Protein AF-A0A1B0G497-F1 (afdb_monomer)

Radius of gyration: 23.03 Å; Cα contacts (8 Å, |Δi|>4): 169; chains: 1; bounding box: 62×48×61 Å

InterPro domains:
  IPR000626 Ubiquitin-like domain [PF00240] (55-134)
  IPR000626 Ubiquitin-like domain [PS50053] (49-134)
  IPR029071 Ubiquitin-like domain superfamily [SSF54236] (41-139)
  IPR039869 Ubiquitin domain-containing protein 1/2 [PTHR13609] (2-134)

Foldseek 3Di:
DPQWDADPVRDTDGDDVCVVDDDPPPPPPPDDDPDPPVPPDPPCLADWAWAFEQEPVVRDTDTQIGGQQQFVLNSLVSVQVVVVVVCVVVVDPDPPRQDSVQKWKDDPNDTGDRGDGNNNVVDDHPDYIYIYGHSVVPPPDDPDPDDDDD

Solvent-accessible surface area (backbone atoms only — not comparable to full-atom values): 9583 Å² total; per-residue (Å²): 124,98,42,71,47,67,51,99,86,69,52,80,42,71,57,59,66,73,82,78,43,79,72,86,81,60,76,78,56,93,78,65,80,75,79,65,73,92,64,77,58,85,68,82,41,65,56,80,43,65,46,35,35,31,34,64,94,74,72,42,79,43,80,44,82,44,35,32,61,38,26,43,45,56,51,36,45,52,48,33,54,54,50,49,55,54,43,66,73,48,88,58,93,68,86,75,78,60,48,49,90,36,53,47,39,31,49,97,90,40,76,63,52,50,82,44,32,44,57,81,65,66,72,57,87,87,49,69,33,43,33,42,72,55,76,78,75,82,75,79,89,85,82,80,82,79,74,83,77,133

Mean predicted aligned error: 16.53 Å

Organism: Glossina morsitans morsitans (NCBI:txid37546)

Structure (mmCIF, N/CA/C/O backbone):
data_AF-A0A1B0G497-F1
#
_entry.id   AF-A0A1B0G497-F1
#
loop_
_atom_site.group_PDB
_atom_site.id
_atom_site.type_symbol
_atom_site.label_atom_id
_atom_site.label_alt_id
_atom_site.label_comp_id
_atom_site.label_asym_id
_atom_site.label_entity_id
_atom_site.label_seq_id
_atom_site.pdbx_PDB_ins_code
_atom_site.Cartn_x
_atom_site.Cartn_y
_atom_site.Cartn_z
_atom_site.occupancy
_atom_site.B_iso_or_equiv
_atom_site.auth_seq_id
_atom_site.auth_comp_id
_atom_site.auth_asym_id
_atom_site.auth_atom_id
_atom_site.pdbx_PDB_model_num
ATOM 1 N N . TYR A 1 1 ? 35.427 13.833 -10.762 1.00 54.28 1 TYR A N 1
ATOM 2 C CA . TYR A 1 1 ? 35.703 13.394 -9.381 1.00 54.28 1 TYR A CA 1
ATOM 3 C C . TYR A 1 1 ? 35.982 14.639 -8.552 1.00 54.28 1 TYR A C 1
ATOM 5 O O . TYR A 1 1 ? 36.843 15.408 -8.950 1.00 54.28 1 TYR A O 1
ATOM 13 N N . LEU A 1 2 ? 35.218 14.894 -7.481 1.00 61.81 2 LEU A N 1
ATOM 14 C CA . LEU A 1 2 ? 35.315 16.105 -6.639 1.00 61.81 2 LEU A CA 1
ATOM 15 C C . LEU A 1 2 ? 36.518 16.030 -5.674 1.00 61.81 2 LEU A C 1
ATOM 17 O O . LEU A 1 2 ? 36.391 16.225 -4.472 1.00 61.81 2 LEU A O 1
ATOM 21 N N . THR A 1 3 ? 37.671 15.609 -6.182 1.00 58.44 3 THR A N 1
ATOM 22 C CA . THR A 1 3 ? 38.881 15.329 -5.393 1.00 58.44 3 THR A CA 1
ATOM 23 C C . THR A 1 3 ? 39.981 16.352 -5.628 1.00 58.44 3 THR A C 1
ATOM 25 O O . THR A 1 3 ? 40.951 16.365 -4.877 1.00 58.44 3 THR A O 1
ATOM 28 N N . GLU A 1 4 ? 39.838 17.202 -6.645 1.00 68.50 4 GLU A N 1
ATOM 29 C CA . GLU A 1 4 ? 40.798 18.247 -6.990 1.00 68.50 4 GLU A CA 1
ATOM 30 C C . GLU A 1 4 ? 40.028 19.546 -7.230 1.00 68.50 4 GLU A C 1
ATOM 32 O O . GLU A 1 4 ? 39.323 19.686 -8.229 1.00 68.50 4 GLU A O 1
ATOM 37 N N . CYS A 1 5 ? 40.121 20.466 -6.272 1.00 72.38 5 CYS A N 1
ATOM 38 C CA . CYS A 1 5 ? 39.483 21.777 -6.335 1.00 72.38 5 CYS A CA 1
ATOM 39 C C . CYS A 1 5 ? 40.573 22.848 -6.313 1.00 72.38 5 CYS A C 1
ATOM 41 O O . CYS A 1 5 ? 41.507 22.746 -5.522 1.00 72.38 5 CYS A O 1
ATOM 43 N N . TYR A 1 6 ? 40.456 23.867 -7.158 1.00 79.19 6 TYR A N 1
ATOM 44 C CA . TYR A 1 6 ? 41.318 25.047 -7.107 1.00 79.19 6 TYR A CA 1
ATOM 45 C C . TYR A 1 6 ? 40.575 26.171 -6.389 1.00 79.19 6 TYR A C 1
ATOM 47 O O . TYR A 1 6 ? 39.377 26.345 -6.623 1.00 79.19 6 TYR A O 1
ATOM 55 N N . ASP A 1 7 ? 41.256 26.904 -5.510 1.00 81.81 7 ASP A N 1
ATOM 56 C CA . ASP A 1 7 ? 40.708 28.150 -4.970 1.00 81.81 7 ASP A CA 1
ATOM 57 C C . ASP A 1 7 ? 40.892 29.319 -5.952 1.00 81.81 7 ASP A C 1
ATOM 59 O O . ASP A 1 7 ? 41.501 29.194 -7.017 1.00 81.81 7 ASP A O 1
ATOM 63 N N . GLU A 1 8 ? 40.363 30.482 -5.581 1.00 83.25 8 GLU A N 1
ATOM 64 C CA . GLU A 1 8 ? 40.439 31.712 -6.378 1.00 83.25 8 GLU A CA 1
ATOM 65 C C . GLU A 1 8 ? 41.873 32.262 -6.513 1.00 83.25 8 GLU A C 1
ATOM 67 O O . GLU A 1 8 ? 42.128 33.131 -7.345 1.00 83.25 8 GLU A O 1
ATOM 72 N N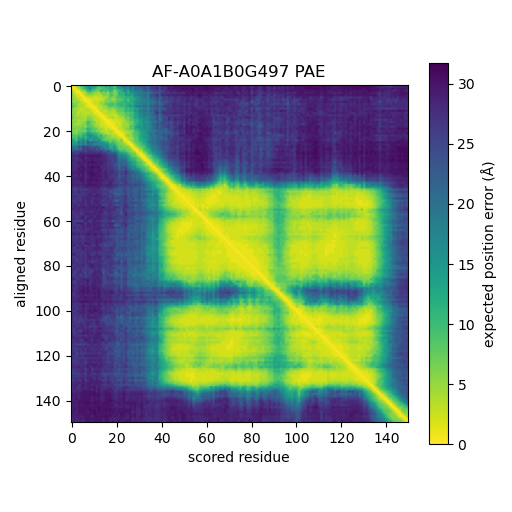 . LEU A 1 9 ? 42.822 31.739 -5.729 1.00 81.94 9 LEU A N 1
ATOM 73 C CA . LEU A 1 9 ? 44.248 32.065 -5.785 1.00 81.94 9 LEU A CA 1
ATOM 74 C C . LEU A 1 9 ? 45.053 31.032 -6.600 1.00 81.94 9 LEU A C 1
ATOM 76 O O . LEU A 1 9 ? 46.269 31.171 -6.733 1.00 81.94 9 LEU A O 1
ATOM 80 N N . GLY A 1 10 ? 44.392 30.019 -7.175 1.00 82.44 10 GLY A N 1
ATOM 81 C CA . GLY A 1 10 ? 45.010 28.982 -8.006 1.00 82.44 10 GLY A CA 1
ATOM 82 C C . GLY A 1 10 ? 45.688 27.854 -7.222 1.00 82.44 10 GLY A C 1
ATOM 83 O O . GLY A 1 10 ? 46.397 27.035 -7.812 1.00 82.44 10 GLY A O 1
ATOM 84 N N . THR A 1 11 ? 45.474 27.774 -5.910 1.00 83.75 11 THR A N 1
ATOM 85 C CA . THR A 1 11 ? 46.013 26.713 -5.056 1.00 83.75 11 THR A CA 1
ATOM 86 C C . THR A 1 11 ? 45.198 25.436 -5.228 1.00 83.75 11 THR A C 1
ATOM 88 O O . THR A 1 11 ? 43.975 25.439 -5.091 1.00 83.75 11 THR A O 1
ATOM 91 N N . GLN A 1 12 ? 45.876 24.321 -5.515 1.00 84.50 12 GLN A N 1
ATOM 92 C CA . GLN A 1 12 ? 45.231 23.019 -5.677 1.00 84.50 12 GLN A CA 1
ATOM 93 C C . GLN A 1 12 ? 44.988 22.351 -4.320 1.00 84.50 12 GLN A C 1
ATOM 95 O O . GLN A 1 12 ? 45.926 21.942 -3.633 1.00 84.50 12 GLN A O 1
ATOM 100 N N . TYR A 1 13 ? 43.720 22.146 -3.980 1.00 79.06 13 TYR A N 1
ATOM 101 C CA . TYR A 1 13 ? 43.289 21.410 -2.800 1.00 79.06 13 TYR A CA 1
ATOM 102 C C . TYR A 1 13 ? 42.869 19.994 -3.168 1.00 79.06 13 TYR A C 1
ATOM 104 O O . TYR A 1 13 ? 42.009 19.769 -4.024 1.00 79.06 13 TYR A O 1
ATOM 112 N N . LYS A 1 14 ? 43.462 19.026 -2.467 1.00 80.12 14 LYS A N 1
ATOM 113 C CA . LYS A 1 14 ? 43.032 17.630 -2.503 1.00 80.12 14 LYS A CA 1
ATOM 114 C C . LYS A 1 14 ? 42.184 17.348 -1.278 1.00 80.12 14 LYS A C 1
ATOM 116 O O . LYS A 1 14 ? 42.702 17.318 -0.165 1.00 80.12 14 LYS A O 1
ATOM 121 N N . VAL A 1 15 ? 40.883 17.163 -1.491 1.00 79.06 15 VAL A N 1
ATOM 122 C CA . VAL A 1 15 ? 39.938 16.860 -0.411 1.00 79.06 15 VAL A CA 1
ATOM 123 C C . VAL A 1 15 ? 40.065 15.376 -0.059 1.00 79.06 15 VAL A C 1
ATOM 125 O O . VAL A 1 15 ? 39.835 14.526 -0.926 1.00 79.06 15 VAL A O 1
ATOM 128 N N . PRO A 1 16 ? 40.434 15.021 1.185 1.00 80.00 16 PRO A N 1
ATOM 129 C CA . PRO A 1 16 ? 40.501 13.627 1.594 1.00 80.00 16 PRO A CA 1
ATOM 130 C C . PRO A 1 16 ? 39.138 12.937 1.484 1.00 80.00 16 PRO A C 1
ATOM 132 O O . PRO A 1 16 ? 38.106 13.506 1.833 1.00 80.00 16 PRO A O 1
ATOM 135 N N . ILE A 1 17 ? 39.127 11.673 1.055 1.00 72.31 17 ILE A N 1
ATOM 136 C CA . ILE A 1 17 ? 37.884 10.921 0.798 1.00 72.31 17 ILE A CA 1
ATOM 137 C C . ILE A 1 17 ? 36.990 10.804 2.037 1.00 72.31 17 ILE A C 1
ATOM 139 O O . ILE A 1 17 ? 35.767 10.784 1.908 1.00 72.31 17 ILE A O 1
ATOM 143 N N . TYR A 1 18 ? 37.564 10.781 3.241 1.00 74.81 18 TYR A N 1
ATOM 144 C CA . TYR A 1 18 ? 36.779 10.741 4.476 1.00 74.81 18 TYR A CA 1
ATOM 145 C C . TYR A 1 18 ? 35.932 12.007 4.684 1.00 74.81 18 TYR A C 1
ATOM 147 O O . TYR A 1 18 ? 34.898 11.926 5.334 1.00 74.81 18 TYR A O 1
ATOM 155 N N . CYS A 1 19 ? 36.315 13.150 4.103 1.00 73.62 19 CYS A N 1
ATOM 156 C CA . CYS A 1 19 ? 35.509 14.375 4.119 1.00 73.62 19 CYS A CA 1
ATOM 157 C C . CYS A 1 19 ? 34.288 14.291 3.190 1.00 73.62 19 CYS A C 1
ATOM 159 O O . CYS A 1 19 ? 33.339 15.045 3.368 1.00 73.62 19 CYS A O 1
ATOM 161 N N . LEU A 1 20 ? 34.317 13.394 2.198 1.00 73.81 20 LEU A N 1
ATOM 162 C CA . LEU A 1 20 ? 33.216 13.132 1.261 1.00 73.81 20 LEU A CA 1
ATOM 163 C C . LEU A 1 20 ? 32.414 11.875 1.631 1.00 73.81 20 LEU A C 1
ATOM 165 O O . LEU A 1 20 ? 31.420 11.551 0.984 1.00 73.81 20 LEU A O 1
ATOM 169 N N . SER A 1 21 ? 32.876 11.129 2.633 1.00 75.69 21 SER A N 1
ATOM 170 C CA . SER A 1 21 ? 32.246 9.895 3.087 1.00 75.69 21 SER A CA 1
ATOM 171 C C . SER A 1 21 ? 31.235 10.193 4.186 1.00 75.69 21 SER A C 1
ATOM 173 O O . SER A 1 21 ? 31.380 11.148 4.946 1.00 75.69 21 SER A O 1
ATOM 175 N N . TYR A 1 22 ? 30.215 9.346 4.299 1.00 68.50 22 TYR A N 1
ATOM 176 C CA . TYR A 1 22 ? 29.265 9.441 5.400 1.00 68.50 22 TYR A CA 1
ATOM 177 C C . TYR A 1 22 ? 29.985 9.225 6.749 1.00 68.50 22 TYR A C 1
ATOM 179 O O . TYR A 1 22 ? 30.868 8.361 6.818 1.00 68.50 22 TYR A O 1
ATOM 187 N N . PRO A 1 23 ? 29.634 9.963 7.820 1.00 74.69 23 PRO A N 1
ATOM 188 C CA . PRO A 1 23 ? 30.293 9.826 9.114 1.00 74.69 23 PRO A CA 1
ATOM 189 C C . PRO A 1 23 ? 30.211 8.389 9.637 1.00 74.69 23 PRO A C 1
ATOM 191 O O . PRO A 1 23 ? 29.126 7.832 9.797 1.00 74.69 23 PRO A O 1
ATOM 194 N N . ILE A 1 24 ? 31.363 7.797 9.950 1.00 67.00 24 ILE A N 1
ATOM 195 C CA . ILE A 1 24 ? 31.452 6.412 10.445 1.00 67.00 24 ILE A CA 1
ATOM 196 C C . ILE A 1 24 ? 30.906 6.241 11.871 1.00 67.00 24 ILE A C 1
ATOM 198 O O . ILE A 1 24 ? 30.520 5.140 12.247 1.00 67.00 24 ILE A O 1
ATOM 202 N N . ASN A 1 25 ? 30.833 7.333 12.641 1.00 62.09 25 ASN A N 1
ATOM 203 C CA . ASN A 1 25 ? 30.360 7.348 14.029 1.00 62.09 25 ASN A CA 1
ATOM 204 C C . ASN A 1 25 ? 28.885 7.753 14.162 1.00 62.09 25 ASN A C 1
ATOM 206 O O . ASN A 1 25 ? 28.428 8.049 15.266 1.00 62.09 25 ASN A O 1
ATOM 210 N N . ILE A 1 26 ? 28.124 7.774 13.066 1.00 62.75 26 ILE A N 1
ATOM 211 C CA . ILE A 1 26 ? 26.670 7.826 13.182 1.00 62.75 26 ILE A CA 1
ATOM 212 C C . ILE A 1 26 ? 26.221 6.460 13.681 1.00 62.75 26 ILE A C 1
ATOM 214 O O . ILE A 1 26 ? 26.211 5.469 12.947 1.00 62.75 26 ILE A O 1
ATOM 218 N N . VAL A 1 27 ? 25.849 6.416 14.960 1.00 57.72 27 VAL A N 1
ATOM 219 C CA . VAL A 1 27 ? 24.941 5.390 15.453 1.00 57.72 27 VAL A CA 1
ATOM 220 C C . VAL A 1 27 ? 23.723 5.524 14.551 1.00 57.72 27 VAL A C 1
ATOM 222 O O . VAL A 1 27 ? 23.035 6.544 14.592 1.00 57.72 27 VAL A O 1
ATOM 225 N N . LYS A 1 28 ? 23.509 4.561 13.647 1.00 57.38 28 LYS A N 1
ATOM 226 C CA . LYS A 1 28 ? 22.214 4.431 12.988 1.00 57.38 28 LYS A CA 1
ATOM 227 C C . LYS A 1 28 ? 21.256 4.136 14.120 1.00 57.38 28 LYS A C 1
ATOM 229 O O . LYS A 1 28 ? 21.112 2.984 14.519 1.00 57.38 28 LYS A O 1
ATOM 234 N N . GLU A 1 29 ? 20.677 5.181 14.692 1.00 53.47 29 GLU A N 1
ATOM 235 C CA . GLU A 1 29 ? 19.499 5.005 15.497 1.00 53.47 29 GLU A CA 1
ATOM 236 C C . GLU A 1 29 ? 18.493 4.366 14.553 1.00 53.47 29 GLU A C 1
ATOM 238 O O . GLU A 1 29 ? 17.938 5.008 13.664 1.00 53.47 29 GLU A O 1
ATOM 243 N N . GLU A 1 30 ? 18.286 3.069 14.743 1.00 52.28 30 GLU A N 1
ATOM 244 C CA . GLU A 1 30 ? 17.201 2.291 14.154 1.00 52.28 30 GLU A CA 1
ATOM 245 C C . GLU A 1 30 ? 15.828 2.947 14.426 1.00 52.28 30 GLU A C 1
ATOM 247 O O . GLU A 1 30 ? 14.839 2.580 13.809 1.00 52.28 30 GLU A O 1
ATOM 252 N N . ASN A 1 31 ? 15.779 3.995 15.260 1.00 52.75 31 ASN A N 1
ATOM 253 C CA . ASN A 1 31 ? 14.600 4.769 15.619 1.00 52.75 31 ASN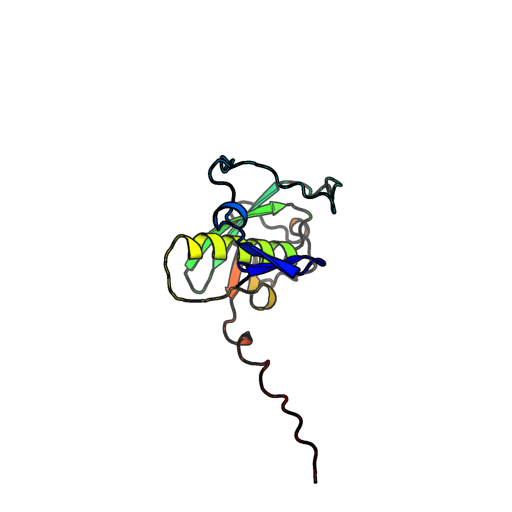 A CA 1
ATOM 254 C C . ASN A 1 31 ? 14.829 6.301 15.692 1.00 52.75 31 ASN A C 1
ATOM 256 O O . ASN A 1 31 ? 14.160 6.995 16.462 1.00 52.75 31 ASN A O 1
ATOM 260 N N . GLY A 1 32 ? 15.730 6.854 14.877 1.00 41.84 32 GLY A N 1
ATOM 261 C CA . GLY A 1 32 ? 15.966 8.299 14.791 1.00 41.84 32 GLY A CA 1
ATOM 262 C C . GLY A 1 32 ? 15.027 8.982 13.799 1.00 41.84 32 GLY A C 1
ATOM 263 O O . GLY A 1 32 ? 15.291 9.004 12.602 1.00 41.84 32 GLY A O 1
ATOM 264 N N . ARG A 1 33 ? 13.925 9.526 14.314 1.00 47.78 33 ARG A N 1
ATOM 265 C CA . ARG A 1 33 ? 12.982 10.429 13.639 1.00 47.78 33 ARG A CA 1
ATOM 266 C C . ARG A 1 33 ? 13.725 11.505 12.828 1.00 47.78 33 ARG A C 1
ATOM 268 O O . ARG A 1 33 ? 14.149 12.511 13.388 1.00 47.78 33 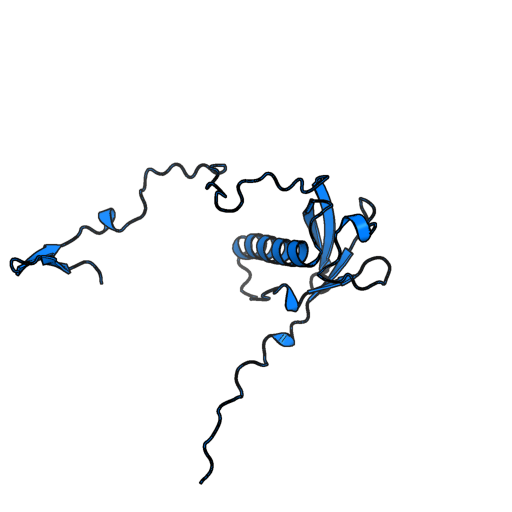ARG A O 1
ATOM 275 N N . ASP A 1 34 ? 13.833 11.319 11.517 1.00 41.31 34 ASP A N 1
ATOM 276 C CA . ASP A 1 34 ? 13.981 12.447 10.600 1.00 41.31 34 ASP A CA 1
ATOM 277 C C . ASP A 1 34 ? 12.668 13.233 10.672 1.00 41.31 34 ASP A C 1
ATOM 279 O O . ASP A 1 34 ? 11.582 12.662 10.537 1.00 41.31 34 ASP A O 1
ATOM 283 N N . SER A 1 35 ? 12.756 14.507 11.037 1.00 41.91 35 SER A N 1
ATOM 284 C CA . SER A 1 35 ? 11.593 15.358 11.281 1.00 41.91 35 SER A CA 1
ATOM 285 C C . SER A 1 35 ? 10.745 15.475 10.009 1.00 41.91 35 SER A C 1
ATOM 287 O O . SER A 1 35 ? 11.220 16.066 9.042 1.00 41.91 35 SER A O 1
ATOM 289 N N . PRO A 1 36 ? 9.470 15.038 9.979 1.00 42.75 36 PRO A N 1
ATOM 290 C CA . PRO A 1 36 ? 8.555 15.465 8.936 1.00 42.75 36 PRO A CA 1
ATOM 291 C C . PRO A 1 36 ? 8.036 16.854 9.318 1.00 42.75 36 PRO A C 1
ATOM 293 O O . PRO A 1 36 ? 6.931 17.014 9.836 1.00 42.75 36 PRO A O 1
ATOM 296 N N . ALA A 1 37 ? 8.853 17.880 9.101 1.00 49.69 37 ALA A N 1
ATOM 297 C CA . ALA A 1 37 ? 8.452 19.266 9.312 1.00 49.69 37 ALA A CA 1
ATOM 298 C C . ALA A 1 37 ? 8.399 20.056 8.000 1.00 49.69 37 ALA A C 1
ATOM 300 O O . ALA A 1 37 ? 8.948 21.141 7.901 1.00 49.69 37 ALA A O 1
ATOM 301 N N . GLU A 1 38 ? 7.668 19.520 7.019 1.00 40.03 38 GLU A N 1
ATOM 302 C CA . GLU A 1 38 ? 6.810 20.340 6.140 1.00 40.03 38 GLU A CA 1
ATOM 303 C C . GLU A 1 38 ? 5.349 19.840 6.100 1.00 40.03 38 GLU A C 1
ATOM 305 O O . GLU A 1 38 ? 4.529 20.345 5.346 1.00 40.03 38 GLU A O 1
ATOM 310 N N . PHE A 1 39 ? 4.990 18.895 6.977 1.00 46.59 39 PHE A N 1
ATOM 311 C CA . PHE A 1 39 ? 3.607 18.575 7.356 1.00 46.59 39 PHE A CA 1
ATOM 312 C C . PHE A 1 39 ? 3.568 18.296 8.868 1.00 46.59 39 PHE A C 1
ATOM 314 O O . PHE A 1 39 ? 3.120 17.252 9.330 1.00 46.59 39 PHE A O 1
ATOM 321 N N . SER A 1 40 ? 4.115 19.218 9.665 1.00 45.69 40 SER A N 1
ATOM 322 C CA . SER A 1 40 ? 3.928 19.216 11.120 1.00 45.69 40 SER A CA 1
ATOM 323 C C . SER A 1 40 ? 2.584 19.843 11.469 1.00 45.69 40 SER A C 1
ATOM 325 O O . SER A 1 40 ? 2.502 20.907 12.067 1.00 45.69 40 SER A O 1
ATOM 327 N N . GLU A 1 41 ? 1.530 19.134 11.108 1.00 42.38 41 GLU A N 1
ATOM 328 C CA . GLU A 1 41 ? 0.342 19.046 11.939 1.00 42.38 41 GLU A CA 1
ATOM 329 C C . GLU A 1 41 ? 0.152 17.543 12.156 1.00 42.38 41 GLU A C 1
ATOM 331 O O . GLU A 1 41 ? 0.333 16.780 11.198 1.00 42.38 41 GLU A O 1
ATOM 336 N N . PRO A 1 42 ? -0.163 17.050 13.368 1.00 47.22 42 PRO A N 1
ATOM 337 C CA . PRO A 1 42 ? -0.765 15.736 13.463 1.00 47.22 42 PRO A CA 1
ATOM 338 C C . PRO A 1 42 ? -2.078 15.857 12.696 1.00 47.22 42 PRO A C 1
ATOM 340 O O . PRO A 1 42 ? -3.089 16.290 13.246 1.00 47.22 42 PRO A O 1
ATOM 343 N N . VAL A 1 43 ? -2.054 15.549 11.394 1.00 54.25 43 VAL A N 1
ATOM 344 C CA . VAL A 1 43 ? -3.282 15.262 10.677 1.00 54.25 43 VAL A CA 1
ATOM 345 C C . VAL A 1 43 ? -3.917 14.186 11.531 1.00 54.25 43 VAL A C 1
ATOM 347 O O . VAL A 1 43 ? -3.295 13.156 11.795 1.00 54.25 43 VAL A O 1
ATOM 350 N N . ASP A 1 44 ? -5.073 14.500 12.101 1.00 67.38 44 ASP A N 1
ATOM 351 C CA . ASP A 1 44 ? -5.865 13.549 12.853 1.00 67.38 44 ASP A CA 1
ATOM 352 C C . ASP A 1 44 ? -6.220 12.443 11.860 1.00 67.38 44 ASP A C 1
ATOM 354 O O . ASP A 1 44 ? -7.247 12.512 11.189 1.00 67.38 44 ASP A O 1
ATOM 358 N N . GLY A 1 45 ? -5.308 11.485 11.670 1.00 64.94 45 GLY A N 1
ATOM 359 C CA . GLY A 1 45 ? -5.400 10.414 10.682 1.00 64.94 45 GLY A CA 1
ATOM 360 C C . GLY A 1 45 ? -6.537 9.457 11.018 1.00 64.94 45 GLY A C 1
ATOM 361 O O . GLY A 1 45 ? -6.892 8.600 10.215 1.00 64.94 45 GLY A O 1
ATOM 362 N N . GLY A 1 46 ? -7.152 9.637 12.186 1.00 80.75 46 GLY A N 1
ATOM 363 C CA . GLY A 1 46 ? -8.129 8.736 12.750 1.00 80.75 46 GLY A CA 1
ATOM 364 C C . GLY A 1 46 ? -7.451 7.510 13.346 1.00 80.75 46 GLY A C 1
ATOM 365 O O . GLY A 1 46 ? -6.285 7.538 13.741 1.00 80.75 46 GLY A O 1
ATOM 366 N N . ASN A 1 47 ? -8.201 6.417 13.427 1.00 85.38 47 ASN A N 1
ATOM 367 C CA . ASN A 1 47 ? -7.744 5.209 14.102 1.00 85.38 47 ASN A CA 1
ATOM 368 C C . ASN A 1 47 ? -6.760 4.426 13.229 1.00 85.38 47 ASN A C 1
ATOM 370 O O . ASN A 1 47 ? -7.012 4.210 12.041 1.00 85.38 47 ASN A O 1
ATOM 374 N N . GLU A 1 48 ? -5.663 3.961 13.829 1.00 89.25 48 GLU A N 1
ATOM 375 C CA . GLU A 1 48 ? -4.749 3.025 13.176 1.00 89.25 48 GLU A CA 1
ATOM 376 C C . GLU A 1 48 ? -5.438 1.667 12.984 1.00 89.25 48 GLU A C 1
ATOM 378 O O . GLU A 1 48 ? -6.039 1.102 13.902 1.00 89.25 48 GLU A O 1
ATOM 383 N N . ILE A 1 49 ? -5.355 1.142 11.767 1.00 89.88 49 ILE A N 1
ATOM 384 C CA . ILE A 1 49 ? -5.992 -0.095 11.327 1.00 89.88 49 ILE A CA 1
ATOM 385 C C . ILE A 1 49 ? -5.003 -0.928 10.507 1.00 89.88 49 ILE A C 1
ATOM 387 O O . ILE A 1 49 ? -4.196 -0.417 9.732 1.00 89.88 49 ILE A O 1
ATOM 391 N N . PHE A 1 50 ? -5.081 -2.251 10.650 1.00 91.75 50 PHE A N 1
ATOM 392 C CA . PHE A 1 50 ? -4.229 -3.183 9.911 1.00 91.75 50 PHE A CA 1
ATOM 393 C C . PHE A 1 50 ? -5.007 -3.822 8.765 1.00 91.75 50 PHE A C 1
ATOM 395 O O . PHE A 1 50 ? -5.854 -4.692 8.984 1.00 91.75 50 PHE A O 1
ATOM 402 N N . LEU A 1 51 ? -4.683 -3.439 7.531 1.00 92.25 51 LEU A N 1
ATOM 403 C CA . LEU A 1 51 ? -5.255 -4.068 6.345 1.00 92.25 51 LEU A CA 1
ATOM 404 C C . LEU A 1 51 ? -4.514 -5.363 6.023 1.00 92.25 51 LEU A C 1
ATOM 406 O O . LEU A 1 51 ? -3.290 -5.371 5.884 1.00 92.25 51 LEU A O 1
ATOM 410 N N . LYS A 1 52 ? -5.256 -6.461 5.857 1.00 93.88 52 LYS A N 1
ATOM 411 C CA . LYS A 1 52 ? -4.709 -7.716 5.338 1.00 93.88 52 LYS A CA 1
ATOM 412 C C . LYS A 1 52 ? -4.864 -7.730 3.819 1.00 93.88 52 LYS A C 1
ATOM 414 O O . LYS A 1 52 ? -5.964 -7.890 3.299 1.00 93.88 52 LYS A O 1
ATOM 419 N N . LEU A 1 53 ? -3.761 -7.552 3.108 1.00 93.06 53 LEU A N 1
ATOM 420 C CA . LEU A 1 53 ? -3.720 -7.426 1.656 1.00 93.06 53 LEU A CA 1
ATOM 421 C C . LEU A 1 53 ? -3.191 -8.719 1.045 1.00 93.06 53 LEU A C 1
ATOM 423 O O . LEU A 1 53 ? -2.081 -9.134 1.370 1.00 93.06 53 LEU A O 1
ATOM 427 N N . ARG A 1 54 ? -3.952 -9.345 0.147 1.00 93.00 54 ARG A N 1
ATOM 428 C CA . ARG A 1 54 ? -3.501 -10.525 -0.601 1.00 93.00 54 ARG A CA 1
ATOM 429 C C . ARG A 1 54 ? -3.100 -10.129 -2.006 1.00 93.00 54 ARG A C 1
ATOM 431 O O . ARG A 1 54 ? -3.948 -9.744 -2.810 1.00 93.00 54 ARG A O 1
ATOM 438 N N . VAL A 1 55 ? -1.816 -10.264 -2.317 1.00 89.31 55 VAL A N 1
ATOM 439 C CA . VAL A 1 55 ? -1.303 -10.020 -3.667 1.00 89.31 55 VAL A CA 1
ATOM 440 C C . VAL A 1 55 ? -1.585 -11.247 -4.525 1.00 89.31 55 VAL A C 1
ATOM 442 O O . VAL A 1 55 ? -1.004 -12.307 -4.304 1.00 89.31 55 VAL A O 1
ATOM 445 N N . SER A 1 56 ? -2.464 -11.104 -5.516 1.00 86.25 56 SER A N 1
ATOM 446 C CA . SER A 1 56 ? -2.973 -12.234 -6.310 1.00 86.25 56 SER A CA 1
ATOM 447 C C . SER A 1 56 ? -1.871 -12.966 -7.087 1.00 86.25 56 SER A C 1
ATOM 449 O O . SER A 1 56 ? -1.931 -14.180 -7.227 1.00 86.25 56 SER A O 1
ATOM 451 N N . SER A 1 57 ? -0.835 -12.257 -7.553 1.00 79.88 57 SER A N 1
ATOM 452 C CA . SER A 1 57 ? 0.263 -12.854 -8.333 1.00 79.88 57 SER A CA 1
ATOM 453 C C . SER A 1 57 ? 1.164 -13.780 -7.519 1.00 79.88 57 SER A C 1
ATOM 455 O O . SER A 1 57 ? 1.731 -14.722 -8.056 1.00 79.88 57 SER A O 1
ATOM 457 N N . THR A 1 58 ? 1.334 -13.475 -6.235 1.00 80.62 58 THR A N 1
ATOM 458 C CA . THR A 1 58 ? 2.281 -14.166 -5.345 1.00 80.62 58 THR A CA 1
ATOM 459 C C . THR A 1 58 ? 1.541 -15.008 -4.306 1.00 80.62 58 THR A C 1
ATOM 461 O O . THR A 1 58 ? 2.161 -15.759 -3.561 1.00 80.62 58 THR A O 1
ATOM 464 N N . MET A 1 59 ? 0.211 -14.860 -4.229 1.00 83.00 59 MET A N 1
ATOM 465 C CA . MET A 1 59 ? -0.658 -15.405 -3.180 1.00 83.00 59 MET A CA 1
ATOM 466 C C . MET A 1 59 ? -0.167 -15.074 -1.761 1.00 83.00 59 MET A C 1
ATOM 468 O O . MET A 1 59 ? -0.440 -15.797 -0.806 1.00 83.00 59 MET A O 1
ATOM 472 N N . SER A 1 60 ? 0.565 -13.966 -1.619 1.00 83.88 60 SER A N 1
ATOM 473 C CA . SER A 1 60 ? 1.170 -13.538 -0.362 1.00 83.88 60 SER A CA 1
ATOM 474 C C . SER A 1 60 ? 0.254 -12.573 0.379 1.00 83.88 60 SER A C 1
ATOM 476 O O . SER A 1 60 ? -0.215 -11.594 -0.209 1.00 83.88 60 SER A O 1
ATOM 478 N N . ASP A 1 61 ? 0.072 -12.817 1.675 1.00 89.62 61 ASP A N 1
ATOM 479 C CA . ASP A 1 61 ? -0.658 -11.931 2.579 1.00 89.62 61 ASP A CA 1
ATOM 480 C C . ASP A 1 61 ? 0.300 -10.938 3.249 1.00 89.62 61 ASP A C 1
ATOM 482 O O . ASP A 1 61 ? 1.297 -11.331 3.853 1.00 89.62 61 ASP A O 1
ATOM 486 N N . ILE A 1 62 ? -0.026 -9.650 3.179 1.00 89.50 62 ILE A N 1
ATOM 487 C CA . ILE A 1 62 ? 0.743 -8.549 3.764 1.00 89.50 62 ILE A CA 1
ATOM 488 C C . ILE A 1 62 ? -0.164 -7.812 4.739 1.00 89.50 62 ILE A C 1
ATOM 490 O O . ILE A 1 62 ? -1.287 -7.450 4.396 1.00 89.50 62 ILE A O 1
ATOM 494 N N . LYS A 1 63 ? 0.319 -7.583 5.960 1.00 91.25 63 LYS A N 1
ATOM 495 C CA . LYS A 1 63 ? -0.353 -6.707 6.921 1.00 91.25 63 LY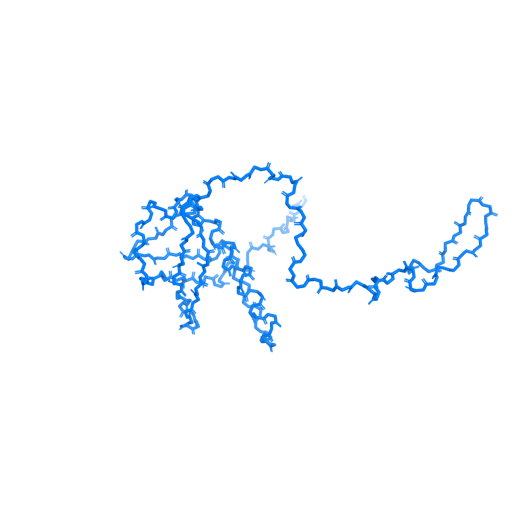S A CA 1
ATOM 496 C C . LYS A 1 63 ? 0.195 -5.296 6.745 1.00 91.25 63 LYS A C 1
ATOM 498 O O . LYS A 1 63 ? 1.371 -5.071 7.017 1.00 91.25 63 LYS A O 1
ATOM 503 N N . LEU A 1 64 ? -0.641 -4.377 6.276 1.00 91.25 64 LEU A N 1
ATOM 504 C CA . LEU A 1 64 ? -0.271 -2.984 6.057 1.00 91.25 64 LEU A CA 1
ATOM 505 C C . LEU A 1 64 ? -0.927 -2.099 7.132 1.00 91.25 64 LEU A C 1
ATOM 507 O O . LEU A 1 64 ? -2.158 -2.034 7.158 1.00 91.25 64 LEU A O 1
ATOM 511 N N . PRO A 1 65 ? -0.147 -1.433 8.003 1.00 91.25 65 PRO A N 1
ATOM 512 C CA . PRO A 1 65 ? -0.682 -0.422 8.908 1.00 91.25 65 PRO A CA 1
ATOM 513 C C . PRO A 1 65 ? -1.076 0.828 8.113 1.00 91.25 65 PRO A C 1
ATOM 515 O O . PRO A 1 65 ? -0.277 1.379 7.346 1.00 91.25 65 PRO A O 1
ATOM 518 N N . VAL A 1 66 ? -2.324 1.258 8.266 1.00 91.69 66 VAL A N 1
ATOM 519 C CA . VAL A 1 66 ? -2.876 2.476 7.659 1.00 91.69 66 VAL A CA 1
ATOM 520 C C . VAL A 1 66 ? -3.781 3.172 8.670 1.00 91.69 66 VAL A C 1
ATOM 522 O O . VAL A 1 66 ? -4.137 2.589 9.690 1.00 91.69 66 VAL A O 1
ATOM 525 N N . TYR A 1 67 ? -4.163 4.410 8.394 1.00 91.69 67 TYR A N 1
ATOM 526 C CA . TYR A 1 67 ? -5.097 5.147 9.236 1.00 91.69 67 TYR A CA 1
ATOM 527 C C . TYR A 1 67 ? -6.489 5.219 8.603 1.00 91.69 67 TYR A C 1
ATOM 529 O O . TYR A 1 67 ? -6.627 5.116 7.384 1.00 91.69 67 TYR A O 1
ATOM 537 N N . SER A 1 68 ? -7.536 5.376 9.416 1.00 88.94 68 SER A N 1
ATOM 538 C CA . SER A 1 68 ? -8.925 5.329 8.939 1.00 88.94 68 SER A CA 1
ATOM 539 C C . SER A 1 68 ? -9.257 6.431 7.925 1.00 88.94 68 SER A C 1
ATOM 541 O O . SER A 1 68 ? -10.026 6.183 6.994 1.00 88.94 68 SER A O 1
ATOM 543 N N . LYS A 1 69 ? -8.621 7.603 8.046 1.00 90.12 69 LYS A N 1
ATOM 544 C CA . LYS A 1 69 ? -8.764 8.720 7.100 1.00 90.12 69 LYS A CA 1
ATOM 545 C C . LYS A 1 69 ? -7.776 8.687 5.934 1.00 90.12 69 LYS A C 1
ATOM 547 O O . LYS A 1 69 ? -7.847 9.552 5.062 1.00 90.12 69 LYS A O 1
ATOM 552 N N . ASP A 1 70 ? -6.861 7.713 5.891 1.00 90.69 70 ASP A N 1
ATOM 553 C CA . ASP A 1 70 ? -6.026 7.529 4.705 1.00 90.69 70 ASP A CA 1
ATOM 554 C C . ASP A 1 70 ? -6.927 7.185 3.515 1.00 90.69 70 ASP A C 1
ATOM 556 O O . ASP A 1 70 ? -7.891 6.429 3.620 1.00 90.69 70 ASP A O 1
ATOM 560 N N . THR A 1 71 ? -6.587 7.714 2.351 1.00 93.44 71 THR A N 1
ATOM 561 C CA . THR A 1 71 ? -7.207 7.327 1.084 1.00 93.44 71 THR A CA 1
ATOM 562 C C . THR A 1 71 ? -6.602 6.032 0.558 1.00 93.44 71 THR A C 1
ATOM 564 O O . THR A 1 71 ? -5.415 5.751 0.756 1.00 93.44 71 THR A O 1
ATOM 567 N N . VAL A 1 72 ? -7.376 5.258 -0.204 1.00 92.75 72 VAL A N 1
ATOM 568 C CA . VAL A 1 72 ? -6.881 4.036 -0.864 1.00 92.75 72 VAL A CA 1
ATOM 569 C C . VAL A 1 72 ? -5.628 4.325 -1.704 1.00 92.75 72 VAL A C 1
ATOM 571 O O . VAL A 1 72 ? -4.691 3.526 -1.705 1.00 92.75 72 VAL A O 1
ATOM 574 N N . GLY A 1 73 ? -5.552 5.485 -2.366 1.00 90.62 73 GLY A N 1
ATOM 575 C CA . GLY A 1 73 ? -4.370 5.903 -3.123 1.00 90.62 73 GLY A CA 1
ATOM 576 C C . GLY A 1 73 ? -3.118 6.079 -2.253 1.00 90.62 73 GLY A C 1
ATOM 577 O O . GLY A 1 73 ? -2.022 5.675 -2.655 1.00 90.62 73 GLY A O 1
ATOM 578 N N . GLN A 1 74 ? -3.259 6.623 -1.040 1.00 90.88 74 GLN A N 1
ATOM 579 C CA . GLN A 1 74 ? -2.163 6.684 -0.063 1.00 90.88 74 GLN A CA 1
ATOM 5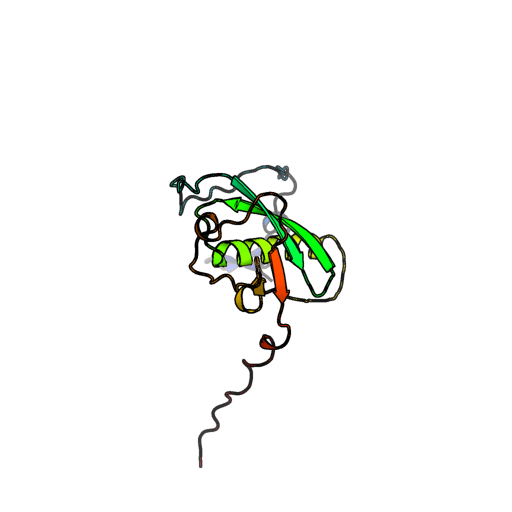80 C C . GLN A 1 74 ? -1.766 5.277 0.404 1.00 90.88 74 GLN A C 1
ATOM 582 O O . GLN A 1 74 ? -0.574 4.961 0.454 1.00 90.88 74 GLN A O 1
ATOM 587 N N . CYS A 1 75 ? -2.736 4.397 0.660 1.00 91.81 75 CYS A N 1
ATOM 588 C CA . CYS A 1 75 ? -2.474 3.011 1.053 1.00 91.81 75 CYS A CA 1
ATOM 589 C C . CYS A 1 75 ? -1.748 2.211 -0.044 1.00 91.81 75 CYS A C 1
ATOM 591 O O . CYS A 1 75 ? -0.826 1.456 0.264 1.00 91.81 75 CYS A O 1
ATOM 593 N N . LYS A 1 76 ? -2.080 2.418 -1.325 1.00 91.38 76 LYS A N 1
ATOM 594 C CA . LYS A 1 76 ? -1.374 1.813 -2.474 1.00 91.38 76 LYS A CA 1
ATOM 595 C C . LYS A 1 76 ? 0.105 2.194 -2.519 1.00 91.38 76 LYS A C 1
ATOM 597 O O . LYS A 1 76 ? 0.966 1.337 -2.733 1.00 91.38 76 LYS A O 1
ATOM 602 N N . LYS A 1 77 ? 0.416 3.471 -2.272 1.00 88.88 77 LYS A N 1
ATOM 603 C CA . LYS A 1 77 ? 1.804 3.955 -2.167 1.00 88.88 77 LYS A CA 1
ATOM 604 C C . LYS A 1 77 ? 2.519 3.335 -0.963 1.00 88.88 77 LYS A C 1
ATOM 606 O O . LYS A 1 77 ? 3.646 2.865 -1.101 1.00 88.88 77 LYS A O 1
ATOM 611 N N . LYS A 1 78 ? 1.855 3.254 0.198 1.00 89.19 78 LYS A N 1
ATOM 612 C CA . LYS A 1 78 ? 2.401 2.573 1.388 1.00 89.19 78 LYS A CA 1
ATOM 613 C C . LYS A 1 78 ? 2.701 1.093 1.110 1.00 89.19 78 LYS A C 1
ATOM 615 O O . LYS A 1 78 ? 3.771 0.613 1.484 1.00 89.19 78 LYS A O 1
ATOM 620 N N . LEU A 1 79 ? 1.816 0.384 0.399 1.00 88.88 79 LEU A N 1
ATOM 621 C CA . LEU A 1 79 ? 2.048 -1.002 -0.021 1.00 88.88 79 LEU A CA 1
ATOM 622 C C . LEU A 1 79 ? 3.281 -1.124 -0.925 1.00 88.88 79 LEU A C 1
ATOM 624 O O . LEU A 1 79 ? 4.097 -2.016 -0.706 1.00 88.88 79 LEU A O 1
ATOM 628 N N . GLN A 1 80 ? 3.435 -0.228 -1.904 1.00 84.94 80 GLN A N 1
ATOM 629 C CA . GLN A 1 80 ? 4.602 -0.198 -2.792 1.00 84.94 80 GLN A CA 1
ATOM 630 C C . GLN A 1 80 ? 5.907 -0.074 -1.996 1.00 84.94 80 GLN A C 1
ATOM 632 O O . GLN A 1 80 ? 6.826 -0.866 -2.199 1.00 84.94 80 GLN A O 1
ATOM 637 N N . VAL A 1 81 ? 5.979 0.880 -1.062 1.00 83.06 81 VAL A N 1
ATOM 638 C CA . VAL A 1 81 ? 7.164 1.085 -0.210 1.00 83.06 81 VAL A CA 1
ATOM 639 C C . VAL A 1 81 ? 7.436 -0.144 0.661 1.00 83.06 81 VAL A C 1
ATOM 641 O O . VAL A 1 81 ? 8.570 -0.621 0.716 1.00 83.06 81 VAL A O 1
ATOM 644 N N . SER A 1 82 ? 6.396 -0.703 1.289 1.00 82.31 82 SER A N 1
ATOM 645 C CA . SER A 1 82 ? 6.504 -1.904 2.126 1.00 82.31 82 SER A CA 1
ATOM 646 C C . SER A 1 82 ? 7.034 -3.109 1.336 1.00 82.31 82 SER A C 1
ATOM 648 O O . SER A 1 82 ? 7.993 -3.762 1.752 1.00 82.31 82 SER A O 1
ATOM 650 N N . LEU A 1 83 ? 6.486 -3.355 0.144 1.00 79.19 83 LEU A N 1
ATOM 651 C CA . LEU A 1 83 ? 6.941 -4.415 -0.756 1.00 79.19 83 LEU A CA 1
ATOM 652 C C . LEU A 1 83 ? 8.376 -4.207 -1.233 1.00 79.19 83 LEU A C 1
ATOM 654 O O . LEU A 1 83 ? 9.136 -5.172 -1.322 1.00 79.19 83 LEU A O 1
ATOM 658 N N . LEU A 1 84 ? 8.765 -2.967 -1.519 1.00 75.81 84 LEU A N 1
ATOM 659 C CA . LEU A 1 84 ? 10.117 -2.626 -1.947 1.00 75.81 84 LEU A CA 1
ATOM 660 C C . LEU A 1 84 ? 11.135 -2.856 -0.820 1.00 75.81 84 LEU A C 1
ATOM 662 O O . LEU A 1 84 ? 12.219 -3.373 -1.082 1.00 75.81 84 LEU A O 1
ATOM 666 N N . HIS A 1 85 ? 10.783 -2.560 0.434 1.00 70.50 85 HIS A N 1
ATOM 667 C CA . HIS A 1 85 ? 11.610 -2.901 1.599 1.00 70.50 85 HIS A CA 1
ATOM 668 C C . HIS A 1 85 ? 11.774 -4.421 1.756 1.00 70.50 85 HIS A C 1
ATOM 670 O O . HIS A 1 85 ? 12.900 -4.909 1.891 1.00 70.50 85 HIS A O 1
ATOM 676 N N . ILE A 1 86 ? 10.677 -5.180 1.663 1.00 71.44 86 ILE A N 1
ATOM 677 C CA . ILE A 1 86 ? 10.700 -6.650 1.760 1.00 71.44 86 ILE A CA 1
ATOM 678 C C . ILE A 1 86 ? 11.528 -7.262 0.615 1.00 71.44 86 ILE A C 1
ATOM 680 O O . ILE A 1 86 ? 12.343 -8.158 0.844 1.00 71.44 86 ILE A O 1
ATOM 684 N N . SER A 1 87 ? 11.374 -6.750 -0.608 1.00 66.19 87 SER A N 1
ATOM 685 C CA . SER A 1 87 ? 12.064 -7.256 -1.807 1.00 66.19 87 SER A CA 1
ATOM 686 C C . SER A 1 87 ? 13.544 -6.869 -1.854 1.00 66.19 87 SER A C 1
ATOM 688 O O . SER A 1 87 ? 14.357 -7.619 -2.376 1.00 66.19 87 SER A O 1
ATOM 690 N N . LYS A 1 88 ? 13.945 -5.736 -1.264 1.00 60.50 88 LYS A N 1
ATOM 691 C CA . LYS A 1 88 ? 15.372 -5.407 -1.091 1.00 60.50 88 LYS A CA 1
ATOM 692 C C . LYS A 1 88 ? 16.065 -6.350 -0.108 1.00 60.50 88 LYS A C 1
ATOM 694 O O . LYS A 1 88 ? 17.223 -6.701 -0.314 1.00 60.50 88 LYS A O 1
ATOM 699 N N . SER A 1 89 ? 15.361 -6.760 0.949 1.00 59.50 89 SER A N 1
ATOM 700 C CA . SER A 1 89 ? 15.881 -7.712 1.938 1.00 59.50 89 SER A CA 1
ATOM 701 C C . SER A 1 89 ? 15.979 -9.130 1.361 1.00 59.50 89 SER A C 1
ATOM 703 O O . SER A 1 89 ? 16.975 -9.831 1.547 1.00 59.50 89 SER A O 1
ATOM 705 N N . LYS A 1 90 ? 14.978 -9.539 0.578 1.00 53.22 90 LYS A N 1
ATOM 706 C CA . LYS A 1 90 ? 14.944 -10.829 -0.108 1.00 53.22 90 LYS A CA 1
ATOM 707 C C . LYS A 1 90 ? 15.487 -10.645 -1.523 1.00 53.22 90 LYS A C 1
ATOM 709 O O . LYS A 1 90 ? 14.695 -10.359 -2.399 1.00 53.22 90 LYS A O 1
ATOM 714 N N . ARG A 1 91 ? 16.807 -10.797 -1.715 1.00 47.91 91 ARG A N 1
ATOM 715 C CA . ARG A 1 91 ? 17.629 -10.695 -2.955 1.00 47.91 91 ARG A CA 1
ATOM 716 C C . ARG A 1 91 ? 17.015 -11.366 -4.213 1.00 47.91 91 ARG A C 1
ATOM 718 O O . ARG A 1 91 ? 17.585 -12.296 -4.774 1.00 47.91 91 ARG A O 1
ATOM 725 N N . VAL A 1 92 ? 15.834 -10.935 -4.633 1.00 47.03 92 VAL A N 1
ATOM 726 C CA . VAL A 1 92 ? 15.030 -11.486 -5.720 1.00 47.03 92 VAL A CA 1
ATOM 727 C C . VAL A 1 92 ? 15.142 -10.490 -6.855 1.00 47.03 92 VAL A C 1
ATOM 729 O O . VAL A 1 92 ? 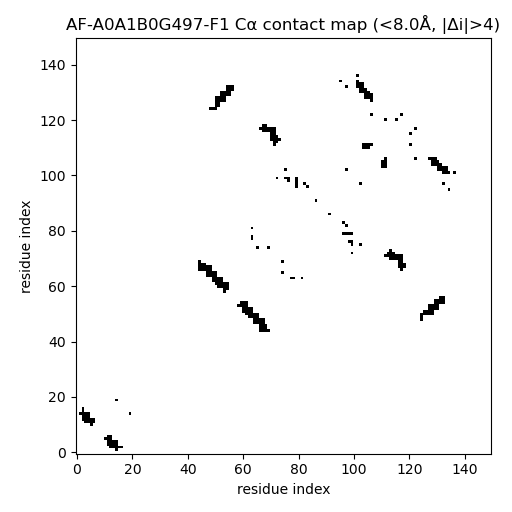14.650 -9.370 -6.778 1.00 47.03 92 VAL A O 1
ATOM 732 N N . LEU A 1 93 ? 15.845 -10.922 -7.897 1.00 38.84 93 LEU A N 1
ATOM 733 C CA . LEU A 1 93 ? 16.172 -10.181 -9.112 1.00 38.84 93 LEU A CA 1
ATOM 734 C C . LEU A 1 93 ? 14.950 -9.913 -10.017 1.00 38.84 93 LEU A C 1
ATOM 736 O O . LEU A 1 93 ? 15.105 -9.616 -11.197 1.00 38.84 93 LEU A O 1
ATOM 740 N N . GLU A 1 94 ? 13.735 -10.053 -9.494 1.00 50.44 94 GLU A N 1
ATOM 741 C CA . GLU A 1 94 ? 12.505 -9.836 -10.242 1.00 50.44 94 GLU A CA 1
ATOM 742 C C . GLU A 1 94 ? 11.978 -8.450 -9.889 1.00 50.44 94 GLU A C 1
ATOM 744 O O . GLU A 1 94 ? 11.250 -8.266 -8.914 1.00 50.44 94 GLU A O 1
ATOM 749 N N . ASN A 1 95 ? 12.377 -7.459 -10.687 1.00 48.78 95 ASN A N 1
ATOM 750 C CA . ASN A 1 95 ? 11.874 -6.089 -10.633 1.00 48.78 95 ASN A CA 1
ATOM 751 C C . ASN A 1 95 ? 10.385 -6.040 -11.030 1.00 48.78 95 ASN A C 1
ATOM 753 O O . ASN A 1 95 ? 10.014 -5.458 -12.045 1.00 48.78 95 ASN A O 1
ATOM 757 N N . LYS A 1 96 ? 9.502 -6.639 -10.228 1.00 55.09 96 LYS A N 1
ATOM 758 C CA . LYS A 1 96 ? 8.073 -6.322 -10.245 1.00 55.09 96 LYS A CA 1
ATOM 759 C C . LYS A 1 96 ? 7.898 -5.029 -9.459 1.00 55.09 96 LYS A C 1
ATOM 761 O O . LYS A 1 96 ? 7.640 -5.044 -8.257 1.00 55.09 96 LYS A O 1
ATOM 766 N N . CYS A 1 97 ? 8.102 -3.898 -10.132 1.00 55.34 97 CYS A N 1
ATOM 767 C CA . CYS A 1 97 ? 7.749 -2.598 -9.577 1.00 55.34 9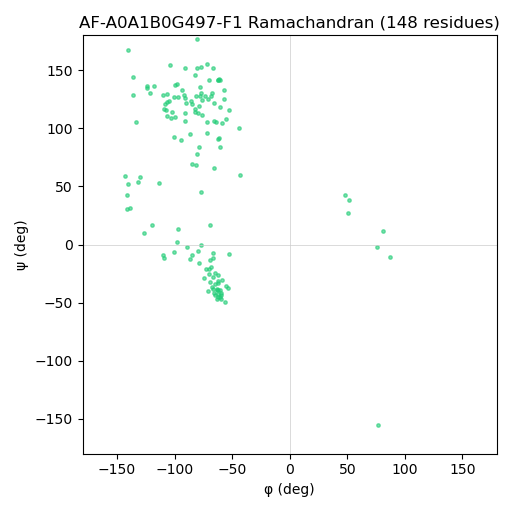7 CYS A CA 1
ATOM 768 C C . CYS A 1 97 ? 6.223 -2.546 -9.431 1.00 55.34 97 CYS A C 1
ATOM 770 O O . CYS A 1 97 ? 5.491 -2.483 -10.416 1.00 55.34 97 CYS A O 1
ATOM 772 N N . VAL A 1 98 ? 5.728 -2.641 -8.197 1.00 68.12 98 VAL A N 1
ATOM 773 C CA . VAL A 1 98 ? 4.293 -2.556 -7.898 1.00 68.12 98 VAL A CA 1
ATOM 774 C C . VAL A 1 98 ? 3.914 -1.083 -7.762 1.00 68.12 98 VAL A C 1
ATOM 776 O O . VAL A 1 98 ? 3.650 -0.587 -6.667 1.00 68.12 98 VAL A O 1
ATOM 779 N N . GLU A 1 99 ? 3.944 -0.350 -8.872 1.00 73.88 99 GLU A N 1
ATOM 780 C CA . GLU A 1 99 ? 3.550 1.060 -8.886 1.00 73.88 99 GLU A CA 1
ATOM 781 C C . GLU A 1 99 ? 2.090 1.228 -8.468 1.00 73.88 99 GLU A C 1
ATOM 783 O O . GLU A 1 99 ? 1.234 0.421 -8.829 1.00 73.88 99 GLU A O 1
ATOM 788 N N . ALA A 1 100 ? 1.785 2.290 -7.717 1.00 77.06 100 ALA A N 1
ATOM 789 C CA . ALA A 1 100 ? 0.433 2.547 -7.218 1.00 77.06 100 ALA A CA 1
ATOM 790 C C . ALA A 1 100 ? -0.637 2.587 -8.331 1.00 77.06 100 ALA A C 1
ATOM 792 O O . ALA A 1 100 ? -1.745 2.096 -8.122 1.00 77.06 100 ALA A O 1
ATOM 793 N N . CYS A 1 101 ? -0.302 3.098 -9.521 1.00 79.94 101 CYS A N 1
ATOM 794 C CA . CYS A 1 101 ? -1.193 3.143 -10.690 1.00 79.94 101 CYS A CA 1
ATOM 795 C C . CYS A 1 101 ? -1.530 1.750 -11.255 1.00 79.94 101 CYS A C 1
ATOM 797 O O . CYS A 1 101 ? -2.611 1.542 -11.802 1.00 79.94 101 CYS A O 1
ATOM 799 N N . CYS A 1 102 ? -0.632 0.781 -11.079 1.00 84.62 102 CYS A N 1
ATOM 800 C CA . CYS A 1 102 ? -0.794 -0.589 -11.556 1.00 84.62 102 CYS A CA 1
ATOM 801 C C . CYS A 1 102 ? -1.587 -1.465 -10.574 1.00 84.62 102 CYS A C 1
ATOM 803 O O . CYS A 1 102 ? -1.933 -2.602 -10.898 1.00 84.62 102 CYS A O 1
ATOM 805 N N . GLN A 1 103 ? -1.870 -0.961 -9.369 1.00 89.19 103 GLN A N 1
ATOM 806 C CA . GLN A 1 103 ? -2.565 -1.694 -8.318 1.00 89.19 103 GLN A CA 1
ATOM 807 C C . GLN A 1 103 ? -4.084 -1.492 -8.408 1.00 89.19 103 GLN A C 1
ATOM 809 O O . GLN A 1 103 ? -4.599 -0.383 -8.244 1.00 89.19 103 GLN A O 1
ATOM 814 N N . ARG A 1 104 ? -4.830 -2.588 -8.558 1.00 91.25 104 ARG A N 1
ATOM 815 C CA . ARG A 1 104 ? -6.293 -2.631 -8.425 1.00 91.25 104 ARG A CA 1
ATOM 816 C C . ARG A 1 104 ? -6.664 -3.363 -7.144 1.00 91.25 104 ARG A C 1
ATOM 818 O O . ARG A 1 104 ? -6.270 -4.510 -6.948 1.00 91.25 104 ARG A O 1
ATOM 825 N N . TRP A 1 105 ? -7.383 -2.680 -6.262 1.00 93.69 105 TRP A N 1
ATOM 826 C CA . TRP A 1 105 ? -7.756 -3.195 -4.948 1.00 93.69 105 TRP A CA 1
ATOM 827 C C . TRP A 1 105 ? -9.233 -3.560 -4.941 1.00 93.69 105 TRP A C 1
ATOM 829 O O . TRP A 1 105 ? -10.067 -2.744 -5.326 1.00 93.69 105 TRP A O 1
ATOM 839 N N . PHE A 1 106 ? -9.552 -4.767 -4.491 1.00 93.38 106 PHE A N 1
ATOM 840 C CA . PHE A 1 106 ? -10.911 -5.281 -4.428 1.00 93.38 106 PHE A CA 1
ATOM 841 C C . PHE A 1 106 ? -11.259 -5.711 -3.010 1.00 93.38 106 PHE A C 1
ATOM 843 O O . PHE A 1 106 ? -10.499 -6.428 -2.358 1.00 93.38 106 PHE A O 1
ATOM 850 N N . TYR A 1 107 ? -12.443 -5.322 -2.557 1.00 93.75 107 TYR A N 1
ATOM 851 C CA . TYR A 1 107 ? -13.018 -5.784 -1.300 1.00 93.75 107 TYR A CA 1
ATOM 852 C C . TYR A 1 107 ? -14.491 -6.123 -1.521 1.00 93.75 107 TYR A C 1
ATOM 854 O O . TYR A 1 107 ? -15.233 -5.335 -2.104 1.00 93.75 107 TYR A O 1
ATOM 862 N N . SER A 1 108 ? -14.911 -7.323 -1.105 1.00 88.50 108 SER A N 1
ATOM 863 C CA . SER A 1 108 ? -16.284 -7.819 -1.302 1.00 88.50 108 SER A CA 1
ATOM 86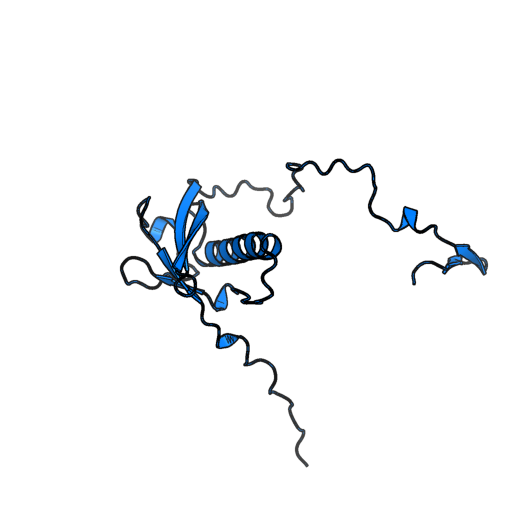4 C C . SER A 1 108 ? -16.780 -7.707 -2.762 1.00 88.50 108 SER A C 1
ATOM 866 O O . SER A 1 108 ? -17.911 -7.316 -3.038 1.00 88.50 108 SER A O 1
ATOM 868 N N . GLY A 1 109 ? -15.888 -7.968 -3.728 1.00 88.25 109 GLY A N 1
ATOM 869 C CA .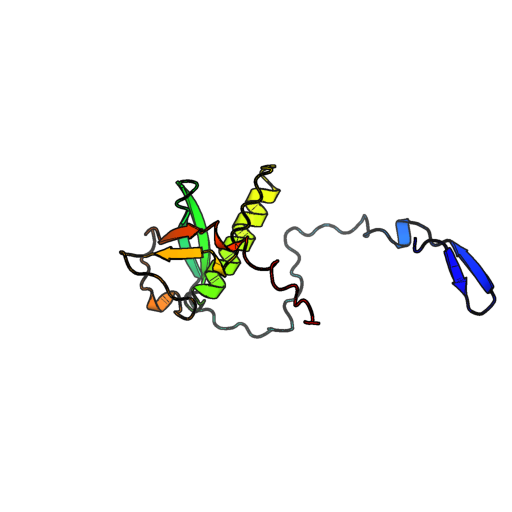 GLY A 1 109 ? -16.178 -7.867 -5.166 1.00 88.25 109 GLY A CA 1
ATOM 870 C C . GLY A 1 109 ? -16.238 -6.442 -5.737 1.00 88.25 109 GLY A C 1
ATOM 871 O O . GLY A 1 109 ? -16.399 -6.289 -6.946 1.00 88.25 109 GLY A O 1
ATOM 872 N N . LYS A 1 110 ? -16.072 -5.396 -4.917 1.00 91.00 110 LYS A N 1
ATOM 873 C CA . LYS A 1 110 ? -16.069 -3.992 -5.356 1.00 91.00 110 LYS A CA 1
ATOM 874 C C . LYS A 1 110 ? -14.645 -3.472 -5.535 1.00 91.00 110 LYS A C 1
ATOM 876 O O . LYS A 1 110 ? -13.785 -3.728 -4.694 1.00 91.00 110 LYS A O 1
ATOM 881 N N . LEU A 1 111 ? -14.414 -2.719 -6.611 1.00 92.81 111 LEU A N 1
ATOM 882 C CA . LEU A 1 111 ? -13.162 -1.997 -6.841 1.00 92.81 111 LEU A CA 1
ATOM 883 C C . LEU A 1 111 ? -13.085 -0.784 -5.901 1.00 92.81 111 LEU A C 1
ATOM 885 O O . LEU A 1 111 ? -13.999 0.038 -5.878 1.00 92.81 111 LEU A O 1
ATOM 889 N N . LEU A 1 112 ? -11.987 -0.665 -5.158 1.00 93.44 112 LEU A N 1
ATOM 890 C CA . LEU A 1 112 ? -11.714 0.472 -4.282 1.00 93.44 112 LEU A CA 1
ATOM 891 C C . LEU A 1 112 ? -11.063 1.608 -5.083 1.00 93.44 112 LEU A C 1
ATOM 893 O O . LEU A 1 112 ? -10.003 1.426 -5.691 1.00 93.44 112 LEU A O 1
ATOM 897 N N . GLY A 1 113 ? -11.712 2.774 -5.097 1.00 92.44 113 GLY A N 1
ATOM 898 C CA . GLY A 1 113 ? -11.230 3.967 -5.794 1.00 92.44 113 GLY A CA 1
ATOM 899 C C . GLY A 1 113 ? -10.194 4.738 -4.978 1.00 92.44 113 GLY A C 1
ATOM 900 O O . GLY A 1 113 ? -10.310 4.837 -3.763 1.00 92.44 113 GLY A O 1
ATOM 901 N N . ASP A 1 114 ? -9.211 5.346 -5.645 1.00 90.81 114 ASP A N 1
ATOM 902 C CA . ASP A 1 114 ? -8.054 5.973 -4.983 1.00 90.81 114 ASP A CA 1
ATOM 903 C C . ASP A 1 114 ? -8.395 7.140 -4.055 1.00 90.81 114 ASP A C 1
ATOM 905 O O . ASP A 1 114 ? -7.629 7.419 -3.139 1.00 90.81 114 ASP A O 1
ATOM 909 N N . LYS A 1 115 ? -9.515 7.825 -4.300 1.00 91.50 115 LYS A N 1
ATOM 910 C CA . LYS A 1 115 ? -9.965 8.986 -3.518 1.00 91.50 115 LYS A CA 1
ATOM 911 C C . LYS A 1 115 ? -10.797 8.602 -2.293 1.00 91.50 115 LYS A C 1
ATOM 913 O O . LYS A 1 115 ? -11.047 9.464 -1.462 1.00 91.50 115 LYS A O 1
ATOM 918 N N . VAL A 1 116 ? -11.241 7.348 -2.204 1.00 92.06 116 VAL A N 1
ATOM 919 C CA . VAL A 1 116 ? -12.106 6.884 -1.115 1.00 92.06 116 VAL A CA 1
ATOM 920 C C . VAL A 1 116 ? -11.243 6.682 0.136 1.00 92.06 116 VAL A C 1
ATOM 922 O O . VAL A 1 116 ? -10.188 6.043 0.027 1.00 92.06 116 VAL A O 1
ATOM 925 N N . PRO A 1 117 ? -11.633 7.217 1.304 1.00 92.69 117 PRO A N 1
ATOM 926 C CA . PRO A 1 117 ? -10.952 6.936 2.559 1.00 92.69 117 PRO A CA 1
ATOM 927 C C . PRO A 1 117 ? -11.228 5.504 3.036 1.00 92.69 117 PRO A C 1
ATOM 929 O O . PRO A 1 117 ? -12.234 4.881 2.679 1.00 92.69 117 PRO A O 1
ATOM 932 N N . ILE A 1 118 ? -10.325 4.945 3.841 1.00 91.69 118 ILE A N 1
ATOM 933 C CA . ILE A 1 118 ? -10.448 3.553 4.290 1.00 91.69 118 ILE A CA 1
ATOM 934 C C . ILE A 1 118 ? -11.680 3.339 5.180 1.00 91.69 118 ILE A C 1
ATOM 936 O O . ILE A 1 118 ? -12.314 2.284 5.090 1.00 91.69 118 ILE A O 1
ATOM 940 N N . GLU A 1 119 ? -12.070 4.328 5.984 1.00 90.88 119 GLU A N 1
ATOM 941 C CA . GLU A 1 119 ? -13.281 4.251 6.810 1.00 90.88 119 GLU A CA 1
ATOM 942 C C . GLU A 1 119 ? -14.567 4.081 5.984 1.00 90.88 119 GLU A C 1
ATOM 944 O O . GLU A 1 119 ? -15.414 3.255 6.326 1.00 90.88 119 GLU A O 1
ATOM 949 N N . GLU A 1 120 ? -14.677 4.750 4.832 1.00 90.94 120 GLU A N 1
ATOM 950 C CA . GLU A 1 120 ? -15.824 4.607 3.922 1.00 90.94 120 GLU A CA 1
ATOM 951 C C . GLU A 1 120 ? -15.857 3.236 3.230 1.00 90.94 120 GLU A C 1
ATOM 953 O O . GLU A 1 120 ? -16.925 2.729 2.869 1.00 90.94 120 GLU A O 1
ATOM 958 N N . CYS A 1 121 ? -14.699 2.585 3.088 1.00 88.38 121 CYS A N 1
ATOM 959 C CA . CYS A 1 121 ? -14.606 1.251 2.500 1.00 88.38 121 CYS A CA 1
ATOM 960 C C . CYS A 1 121 ? -15.213 0.155 3.398 1.00 88.38 121 CYS A C 1
ATOM 962 O O . CYS A 1 121 ? -15.425 -0.960 2.913 1.00 88.38 121 CYS A O 1
ATOM 964 N N . ASN A 1 122 ? -15.501 0.445 4.679 1.00 87.00 122 ASN A N 1
ATOM 965 C CA . ASN A 1 122 ? -16.089 -0.492 5.649 1.00 87.00 122 ASN A CA 1
ATOM 966 C C . ASN A 1 122 ? -15.376 -1.861 5.676 1.00 87.00 122 ASN A C 1
ATOM 968 O O . ASN A 1 122 ? -16.000 -2.931 5.702 1.00 87.00 122 ASN A O 1
ATOM 972 N N . ILE A 1 123 ? -14.042 -1.830 5.626 1.00 88.31 123 ILE A N 1
ATOM 973 C CA . ILE A 1 123 ? -13.214 -3.035 5.644 1.00 88.31 123 ILE A CA 1
ATOM 974 C C . ILE A 1 123 ? -13.188 -3.568 7.076 1.00 88.31 123 ILE A C 1
ATOM 976 O O . ILE A 1 123 ? -12.623 -2.946 7.973 1.00 88.31 123 ILE A O 1
ATOM 980 N N . GLN A 1 124 ? -13.812 -4.723 7.298 1.00 85.12 124 GLN A N 1
ATOM 981 C CA . GLN A 1 124 ? -13.834 -5.350 8.615 1.00 85.12 124 GLN A CA 1
ATOM 982 C C . GLN A 1 124 ? -12.442 -5.880 8.987 1.00 85.12 124 GLN A C 1
ATOM 984 O O . GLN A 1 124 ? -11.723 -6.437 8.153 1.00 85.12 124 GLN A O 1
ATOM 989 N N . SER A 1 125 ? -12.072 -5.748 10.264 1.00 80.69 125 SER A N 1
ATOM 990 C CA . SER A 1 125 ? -10.805 -6.283 10.771 1.00 80.69 125 SER A CA 1
ATOM 991 C C . SER A 1 125 ? -10.707 -7.789 10.505 1.00 80.69 125 SER A C 1
ATOM 993 O O . SER A 1 125 ? -11.652 -8.540 10.737 1.00 80.69 125 SER A O 1
ATOM 995 N N . GLY A 1 126 ? -9.563 -8.231 9.980 1.00 79.75 126 GLY A N 1
ATOM 996 C CA . GLY A 1 126 ? -9.309 -9.634 9.639 1.00 79.75 126 GLY A CA 1
ATOM 997 C C . GLY A 1 126 ? -9.762 -10.066 8.240 1.00 79.75 126 GLY A C 1
ATOM 998 O O . GLY A 1 126 ? -9.340 -11.134 7.787 1.00 79.75 126 GLY A O 1
ATOM 999 N N . TYR A 1 127 ? -10.535 -9.245 7.522 1.00 88.44 127 TYR A N 1
ATOM 1000 C CA . TYR A 1 127 ? -10.879 -9.528 6.130 1.00 88.44 127 TYR A CA 1
ATOM 1001 C C . TYR A 1 127 ? -9.723 -9.215 5.187 1.00 88.44 127 TYR A C 1
ATOM 1003 O O . TYR A 1 127 ? -8.863 -8.377 5.457 1.00 88.44 127 TYR A O 1
ATOM 1011 N N . VAL A 1 128 ? -9.711 -9.929 4.064 1.00 91.81 128 VAL A N 1
ATOM 1012 C CA . VAL A 1 128 ? -8.667 -9.815 3.051 1.00 91.81 128 VAL A CA 1
ATOM 1013 C C . VAL A 1 128 ? -9.125 -8.872 1.946 1.00 91.81 128 VAL A C 1
ATOM 1015 O O . VAL A 1 128 ? -10.174 -9.083 1.338 1.00 91.81 128 VAL A O 1
ATOM 1018 N N . VAL A 1 129 ? -8.308 -7.866 1.653 1.00 94.38 129 VAL A N 1
ATOM 1019 C CA . VAL A 1 129 ? -8.430 -7.050 0.441 1.00 94.38 129 VAL A CA 1
ATOM 1020 C C . VAL A 1 129 ? -7.575 -7.693 -0.640 1.00 94.38 129 VAL A C 1
ATOM 1022 O O . VAL A 1 129 ? -6.386 -7.958 -0.439 1.00 94.38 129 VAL A O 1
ATOM 1025 N N . GLN A 1 130 ? -8.174 -7.961 -1.791 1.00 93.69 130 GLN A N 1
ATOM 1026 C CA . GLN A 1 130 ? -7.476 -8.570 -2.909 1.00 93.69 130 GLN A CA 1
ATOM 1027 C C . GLN A 1 130 ? -6.780 -7.491 -3.737 1.00 93.69 130 GLN A C 1
ATOM 1029 O O . GLN A 1 130 ? -7.415 -6.562 -4.233 1.00 93.69 130 GLN A O 1
ATOM 1034 N N . VAL A 1 131 ? -5.468 -7.629 -3.901 1.00 92.38 131 VAL A N 1
ATOM 1035 C CA . VAL A 1 131 ? -4.642 -6.730 -4.705 1.00 92.38 131 VAL A CA 1
ATOM 1036 C C . VAL A 1 131 ? -4.257 -7.448 -5.991 1.00 92.38 131 VAL A C 1
ATOM 1038 O O . VAL A 1 131 ? -3.671 -8.536 -5.972 1.00 92.38 131 VAL A O 1
ATOM 1041 N N . ILE A 1 132 ? -4.602 -6.839 -7.118 1.00 90.38 132 ILE A N 1
ATOM 1042 C CA . ILE A 1 132 ? -4.200 -7.269 -8.455 1.00 90.38 132 ILE A CA 1
ATOM 1043 C C . ILE A 1 132 ? -3.222 -6.225 -8.982 1.00 90.38 132 ILE A C 1
ATOM 1045 O O . ILE A 1 132 ? -3.508 -5.031 -8.933 1.00 90.38 132 ILE A O 1
ATOM 1049 N N . VAL A 1 133 ? -2.064 -6.675 -9.455 1.00 85.81 133 VAL A N 1
ATOM 1050 C CA . VAL A 1 133 ? -1.041 -5.804 -10.036 1.00 85.81 133 VAL A CA 1
ATOM 1051 C C . VAL A 1 133 ? -1.002 -6.074 -11.529 1.00 85.81 133 VAL A C 1
ATOM 1053 O O . VAL A 1 133 ? -0.684 -7.189 -11.940 1.00 85.81 133 VAL A O 1
ATOM 1056 N N . ASN A 1 134 ? -1.324 -5.067 -12.332 1.00 81.56 134 ASN A N 1
ATOM 1057 C CA . ASN A 1 134 ? -1.205 -5.158 -13.780 1.00 81.56 134 ASN A CA 1
ATOM 1058 C C . ASN A 1 134 ? 0.243 -4.869 -14.176 1.00 81.56 134 ASN A C 1
ATOM 1060 O O . ASN A 1 134 ? 0.709 -3.747 -14.010 1.00 81.56 134 ASN A O 1
ATOM 1064 N N . SER A 1 135 ? 0.952 -5.862 -14.706 1.00 65.94 135 SER A N 1
ATOM 1065 C CA . SER A 1 135 ? 2.330 -5.678 -15.188 1.00 65.94 135 SER A CA 1
ATOM 1066 C C . SER A 1 135 ? 2.388 -5.003 -16.569 1.00 65.94 135 SER A C 1
ATOM 1068 O O . SER A 1 135 ? 3.424 -4.470 -16.950 1.00 65.94 135 SER A O 1
ATOM 1070 N N . GLU A 1 136 ? 1.263 -4.969 -17.289 1.00 56.12 136 GLU A N 1
ATOM 1071 C CA . GLU A 1 136 ? 1.156 -4.498 -18.680 1.00 56.12 136 GLU A CA 1
ATOM 1072 C C . GLU A 1 136 ? 1.377 -2.981 -18.871 1.00 56.12 136 GLU A C 1
ATOM 1074 O O . GLU A 1 136 ? 1.647 -2.535 -19.983 1.00 56.12 136 GLU A O 1
ATOM 1079 N N . HIS A 1 137 ? 1.250 -2.165 -17.817 1.00 50.78 137 HIS A N 1
ATOM 1080 C CA . HIS A 1 137 ? 1.347 -0.700 -17.933 1.00 50.78 137 HIS A CA 1
ATOM 1081 C C . HIS A 1 137 ? 2.787 -0.172 -18.001 1.00 50.78 137 HIS A C 1
ATOM 1083 O O . HIS A 1 137 ? 2.982 1.011 -18.258 1.00 50.78 137 HIS A O 1
ATOM 1089 N N . PHE A 1 138 ? 3.798 -1.031 -17.843 1.00 46.47 138 PHE A N 1
ATOM 1090 C CA . PHE A 1 138 ? 5.205 -0.616 -17.880 1.00 46.47 138 PHE A CA 1
ATOM 1091 C C . PHE A 1 138 ? 5.744 -0.354 -19.303 1.00 46.47 138 PHE A C 1
ATOM 1093 O O . PHE A 1 138 ? 6.915 -0.028 -19.458 1.00 46.47 138 PHE A O 1
ATOM 1100 N N . ASN A 1 139 ? 4.926 -0.524 -20.353 1.00 43.53 139 ASN A N 1
ATOM 1101 C CA . ASN A 1 139 ? 5.418 -0.593 -21.735 1.00 43.53 139 ASN A CA 1
ATOM 1102 C C . ASN A 1 139 ? 4.878 0.485 -22.694 1.00 43.53 139 ASN A C 1
ATOM 1104 O O . ASN A 1 139 ? 4.983 0.310 -23.906 1.00 43.53 139 ASN A O 1
ATOM 1108 N N . HIS A 1 140 ? 4.295 1.586 -22.202 1.00 43.25 140 HIS A N 1
ATOM 1109 C CA . HIS A 1 140 ? 3.731 2.617 -23.086 1.00 43.25 140 HIS A CA 1
ATOM 1110 C C . HIS A 1 140 ? 4.147 4.052 -22.747 1.00 43.25 140 HIS A C 1
ATOM 1112 O O . HIS A 1 140 ? 3.295 4.915 -22.624 1.00 43.25 140 HIS A O 1
ATOM 1118 N N . ASP A 1 141 ? 5.454 4.307 -22.652 1.00 44.06 141 ASP A N 1
ATOM 1119 C CA . ASP A 1 141 ? 6.011 5.672 -22.685 1.00 44.06 141 ASP A CA 1
ATOM 1120 C C . ASP A 1 141 ? 7.333 5.727 -23.477 1.00 44.06 141 ASP A C 1
ATOM 1122 O O . ASP A 1 141 ? 8.303 6.357 -23.069 1.00 44.06 141 ASP A O 1
ATOM 1126 N N . ASN A 1 142 ? 7.417 5.040 -24.628 1.00 42.53 142 ASN A N 1
ATOM 1127 C CA . ASN A 1 142 ? 8.598 5.174 -25.497 1.00 42.53 142 ASN A CA 1
ATOM 1128 C C . ASN A 1 142 ? 8.305 5.194 -27.006 1.00 42.53 142 ASN A C 1
ATOM 1130 O O . ASN A 1 142 ? 9.115 4.751 -27.818 1.00 42.53 142 ASN A O 1
ATOM 1134 N N . SER A 1 143 ? 7.143 5.698 -27.426 1.00 43.62 143 SER A N 1
ATOM 1135 C CA . SER A 1 143 ? 6.824 5.824 -28.856 1.00 43.62 143 SER A CA 1
ATOM 1136 C C . SER A 1 143 ? 6.037 7.089 -29.172 1.00 43.62 143 SER A C 1
ATOM 1138 O O . SER A 1 143 ? 4.965 7.032 -29.759 1.00 43.62 143 SER A O 1
ATOM 1140 N N . THR A 1 144 ? 6.612 8.245 -28.844 1.00 47.38 144 THR A N 1
ATOM 1141 C CA . THR A 1 144 ? 6.240 9.496 -29.519 1.00 47.38 144 THR A CA 1
ATOM 1142 C C . THR A 1 144 ? 7.500 10.220 -29.981 1.00 47.38 144 THR A C 1
ATOM 1144 O O . THR A 1 144 ? 7.772 11.356 -29.605 1.00 47.38 144 THR A O 1
ATOM 1147 N N . SER A 1 145 ? 8.309 9.554 -30.810 1.00 45.59 145 SER A N 1
ATOM 1148 C CA . SER A 1 145 ? 9.243 10.254 -31.693 1.00 45.59 145 SER A CA 1
ATOM 1149 C C . SER A 1 145 ? 8.423 10.912 -32.798 1.00 45.59 145 SER A C 1
ATOM 1151 O O . SER A 1 145 ? 8.040 10.272 -33.778 1.00 45.59 145 SER A O 1
ATOM 1153 N N . ILE A 1 146 ? 8.109 12.188 -32.596 1.00 48.97 146 ILE A N 1
ATOM 1154 C CA . ILE A 1 146 ? 7.556 13.073 -33.617 1.00 48.97 146 ILE A CA 1
ATOM 1155 C C . ILE A 1 146 ? 8.629 13.211 -34.703 1.00 48.97 146 ILE A C 1
ATOM 1157 O O . ILE A 1 146 ? 9.642 13.877 -34.501 1.00 48.97 146 ILE A O 1
ATOM 1161 N N . ALA A 1 147 ? 8.426 12.553 -35.841 1.00 49.72 147 ALA A N 1
ATOM 1162 C CA . ALA A 1 147 ? 9.153 12.872 -37.060 1.00 49.72 147 ALA A CA 1
ATOM 1163 C C . ALA A 1 147 ? 8.545 14.158 -37.648 1.00 49.72 147 ALA A C 1
ATOM 1165 O O . ALA A 1 147 ? 7.332 14.184 -37.877 1.00 49.72 147 ALA A O 1
ATOM 1166 N N . PRO A 1 148 ? 9.320 15.230 -37.893 1.00 48.50 148 PRO A N 1
ATOM 1167 C CA . PRO A 1 148 ? 8.835 16.311 -38.733 1.00 48.50 148 PRO A CA 1
ATOM 1168 C C . PRO A 1 148 ? 8.728 15.796 -40.174 1.00 48.50 148 PRO A C 1
ATOM 1170 O O . PRO A 1 148 ? 9.656 15.185 -40.707 1.00 48.50 148 PRO A O 1
ATOM 1173 N N . ALA A 1 149 ? 7.549 15.995 -40.756 1.00 50.12 149 ALA A N 1
ATOM 1174 C CA . ALA A 1 149 ? 7.267 15.724 -42.155 1.00 50.12 149 ALA A CA 1
ATOM 1175 C C . ALA A 1 149 ? 8.062 16.671 -43.074 1.00 50.12 149 ALA A C 1
ATOM 1177 O O . ALA A 1 149 ? 8.398 17.785 -42.677 1.00 50.12 149 ALA A O 1
ATOM 1178 N N . SER A 1 150 ? 8.331 16.129 -44.265 1.00 49.22 150 SER A N 1
ATOM 1179 C CA . SER A 1 150 ? 9.000 16.627 -45.477 1.00 49.22 150 SER A CA 1
ATOM 1180 C C . SER A 1 150 ? 9.179 18.128 -45.684 1.00 49.22 150 SER A C 1
ATOM 1182 O O . SER A 1 150 ? 8.205 18.889 -45.503 1.00 49.22 150 SER A O 1
#

Sequence (150 aa):
YLTECYDELGTQYKVPIYCLSYPINIVKEENGRDSPAEFSEPVDGGNEIFLKLRVSSTMSDIKLPVYSKDTVGQCKKKLQVSLLHISKSKRVLENKCVEACCQRWFYSGKLLGDKVPIEECNIQSGYVVQVIVNSEHFNHDNSTSIAPAS

pLDDT: mean 73.76, std 17.85, range [38.84, 94.38]

Nearest PDB structures (foldseek):
  8cmr-assembly1_B  TM=8.671E-01  e=7.950E-06  Homo sapiens
  4jio-assembly3_U  TM=8.595E-01  e=3.518E-05  Homo sapiens
  4ggq-assembly1_C  TM=7.055E-01  e=6.052E-04  Saccharomyces cerevisiae S288C
  1wgh-assembly1_A  TM=5.100E-01  e=1.771E-04  Mus musculus
  7b9f-assembly1_X  TM=6.127E-01  e=4.319E-02  Mycobacterium xenopi RIVM700367

Secondary structure (DSSP, 8-state):
-TTEEE-TT-PEEE--HHHHSPPTT----TT------SS-S-----SEEEEEEEETTTTEEEEEEEETT-BHHHHHHHHHHHHHHHHHHTT--------GGGEEEEETTEEPPTTSBTTTTT--TTPEEEEEE-GGGGG-SS----PPP-